Protein AF-A0A832TCS4-F1 (afdb_monomer_lite)

Secondary structure (DSSP, 8-state):
---------------HHHHHHHHHHHHHHHTPPPSS-HHHHHHHHHHHHHHHHHHT-

Foldseek 3Di:
DDDPPPPPPPDPPDPVVVVLVVLVVVCVVVVHDRPDDPVVVVVVVVVVVVVVVVVVD

pLDDT: mean 87.8, std 14.29, range [51.03, 98.38]

Radius of gyration: 20.89 Å; chains: 1; bounding box: 52×38×43 Å

Structure (mmCIF, N/CA/C/O backbone):
data_AF-A0A832TCS4-F1
#
_entry.id   AF-A0A832TCS4-F1
#
loop_
_atom_site.group_PDB
_atom_site.id
_atom_site.type_symbol
_atom_site.label_atom_id
_atom_site.label_alt_id
_atom_site.label_comp_id
_atom_site.label_asym_id
_atom_site.label_entity_id
_atom_site.label_seq_id
_atom_site.pdbx_PDB_ins_code
_atom_site.Cartn_x
_atom_site.Cartn_y
_atom_site.Cartn_z
_atom_site.occupancy
_atom_site.B_iso_or_equiv
_atom_site.auth_seq_id
_atom_site.auth_comp_id
_atom_site.auth_asym_id
_atom_site.auth_atom_id
_atom_site.pdbx_PDB_model_num
ATOM 1 N N . VAL A 1 1 ? 36.258 37.040 17.263 1.00 58.97 1 VAL A N 1
ATOM 2 C CA . VAL A 1 1 ? 35.628 35.700 17.276 1.00 58.97 1 VAL A CA 1
ATOM 3 C C . VAL A 1 1 ? 34.139 35.923 17.094 1.00 58.97 1 VAL A C 1
ATOM 5 O O . VAL A 1 1 ? 33.580 36.673 17.879 1.00 58.97 1 VAL A O 1
ATOM 8 N N . GLN A 1 2 ? 33.545 35.415 16.014 1.00 51.03 2 GLN A N 1
ATOM 9 C CA . GLN A 1 2 ? 32.113 35.563 15.741 1.00 51.03 2 GLN A CA 1
ATOM 10 C C . GLN A 1 2 ? 31.402 34.302 16.235 1.00 51.03 2 GLN A C 1
ATOM 12 O O . GLN A 1 2 ? 31.705 33.202 15.774 1.00 51.03 2 GLN A O 1
ATOM 17 N N . GLU A 1 3 ? 30.501 34.455 17.198 1.00 58.78 3 GLU A N 1
ATOM 18 C CA . GLU A 1 3 ? 29.680 33.359 17.703 1.00 58.78 3 GLU A CA 1
ATOM 19 C C . GLU A 1 3 ? 28.540 33.113 16.710 1.00 58.78 3 GLU A C 1
ATOM 21 O O . GLU A 1 3 ? 27.577 33.873 16.631 1.00 58.78 3 GLU A O 1
ATOM 26 N N . ASN A 1 4 ? 28.673 32.073 15.888 1.00 65.31 4 ASN A N 1
ATOM 27 C CA . ASN A 1 4 ? 27.574 31.610 15.050 1.00 65.31 4 ASN A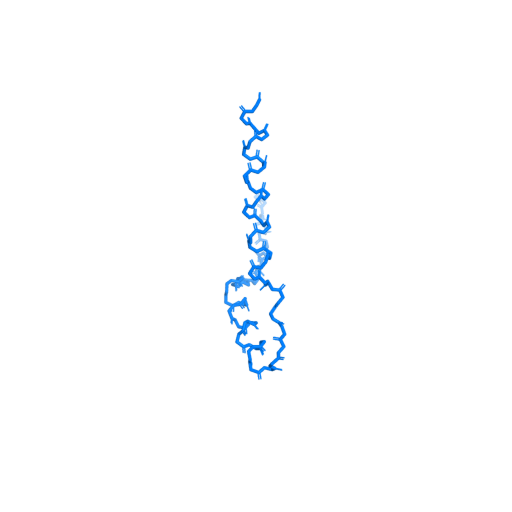 CA 1
ATOM 28 C C . ASN A 1 4 ? 26.533 30.939 15.954 1.00 65.31 4 ASN A C 1
ATOM 30 O O . ASN A 1 4 ? 26.721 29.802 16.388 1.00 65.31 4 ASN A O 1
ATOM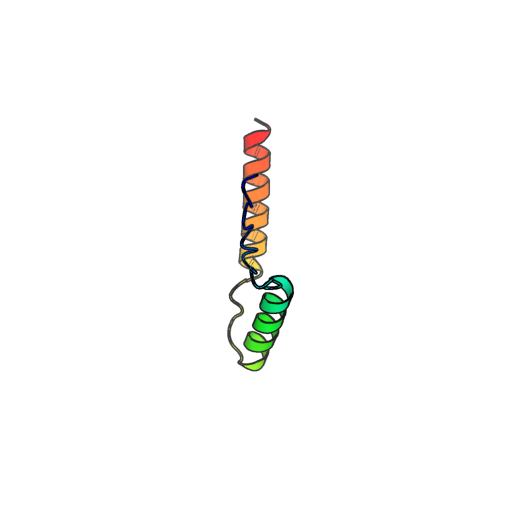 34 N N . ILE A 1 5 ? 25.436 31.639 16.239 1.00 68.00 5 ILE A N 1
ATOM 35 C CA . ILE A 1 5 ? 24.263 31.046 16.880 1.00 68.00 5 ILE A CA 1
ATOM 36 C C . ILE A 1 5 ? 23.609 30.126 15.842 1.00 68.00 5 ILE A C 1
ATOM 38 O O . ILE A 1 5 ? 22.899 30.577 14.948 1.00 68.00 5 ILE A O 1
ATOM 42 N N . ILE A 1 6 ? 23.896 28.825 15.921 1.00 67.62 6 ILE A N 1
ATOM 43 C CA . ILE A 1 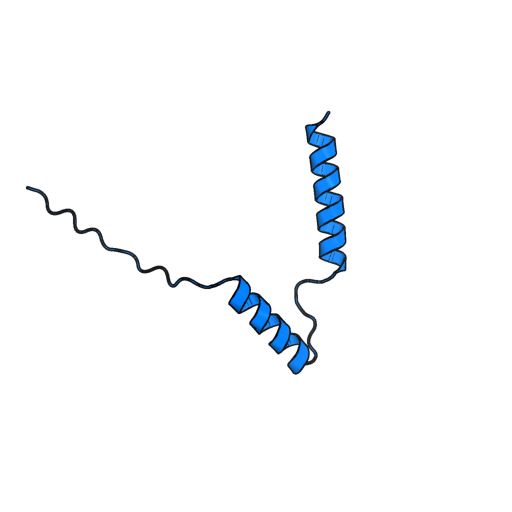6 ? 23.179 27.808 15.148 1.00 67.62 6 ILE A CA 1
ATOM 44 C C . ILE A 1 6 ? 21.836 27.594 15.845 1.00 67.62 6 ILE A C 1
ATOM 46 O O . ILE A 1 6 ? 21.736 26.831 16.807 1.00 67.62 6 ILE A O 1
ATOM 50 N N . GLU A 1 7 ? 20.800 28.275 15.368 1.00 66.31 7 GLU A N 1
ATOM 51 C CA . GLU A 1 7 ? 19.426 27.968 15.748 1.00 66.31 7 GLU A CA 1
ATOM 52 C C . GLU A 1 7 ? 19.069 26.590 15.170 1.00 66.31 7 GLU A C 1
ATOM 54 O O . GLU A 1 7 ? 18.843 26.418 13.970 1.00 66.31 7 GLU A O 1
ATOM 59 N N . LYS A 1 8 ? 19.101 25.552 16.014 1.00 65.00 8 LYS A N 1
ATOM 60 C CA . LYS A 1 8 ? 18.659 24.210 15.625 1.00 65.00 8 LYS A CA 1
ATOM 61 C C . LYS A 1 8 ? 17.142 24.232 15.488 1.00 65.00 8 LYS A C 1
ATOM 63 O O . LYS A 1 8 ? 16.429 24.068 16.475 1.00 65.00 8 LYS A O 1
ATOM 68 N N . VAL A 1 9 ? 16.656 24.406 14.262 1.00 65.56 9 VAL A N 1
ATOM 69 C CA . VAL A 1 9 ? 15.239 24.227 13.937 1.00 65.56 9 VAL A CA 1
ATOM 70 C C . VAL A 1 9 ? 14.866 22.777 14.250 1.00 65.56 9 VAL A C 1
ATOM 72 O O . VAL A 1 9 ? 15.264 21.841 13.555 1.00 65.56 9 VAL A O 1
ATOM 75 N N . MET A 1 10 ? 14.136 22.583 15.345 1.00 59.75 10 MET A N 1
ATOM 76 C CA . MET A 1 10 ? 13.577 21.293 15.732 1.00 59.75 10 MET A CA 1
ATOM 77 C C . MET A 1 10 ? 12.437 20.965 14.771 1.00 59.75 10 MET A C 1
ATOM 79 O O . MET A 1 10 ? 11.295 21.369 14.972 1.00 59.75 10 MET A O 1
ATOM 83 N N . VAL A 1 11 ? 12.749 20.245 13.696 1.00 65.00 11 VAL A N 1
ATOM 84 C CA . VAL A 1 11 ? 11.714 19.659 12.846 1.00 65.00 11 VAL A CA 1
ATOM 85 C C . VAL A 1 11 ? 11.114 18.498 13.632 1.00 65.00 11 VAL A C 1
ATOM 87 O O . VAL A 1 11 ? 11.816 17.534 13.948 1.00 65.00 11 VAL A O 1
ATOM 90 N N . ASN A 1 12 ? 9.830 18.586 13.984 1.00 66.94 12 ASN A N 1
ATOM 91 C CA . ASN A 1 12 ? 9.116 17.443 14.542 1.00 66.94 12 ASN A CA 1
ATOM 92 C C . ASN A 1 12 ? 9.233 16.290 13.540 1.00 66.94 12 ASN A C 1
ATOM 94 O O . ASN A 1 12 ? 8.775 16.403 12.402 1.00 66.94 12 ASN A O 1
ATOM 98 N N . LYS A 1 13 ? 9.890 15.199 13.947 1.00 71.62 13 LYS A N 1
ATOM 99 C CA . LYS A 1 13 ? 9.989 13.982 13.141 1.00 71.62 13 LYS A CA 1
ATOM 100 C C . LYS A 1 13 ? 8.603 13.355 13.088 1.00 71.62 13 LYS A C 1
ATOM 102 O O . LYS A 1 13 ? 8.237 12.571 13.956 1.00 71.62 13 LYS A O 1
ATOM 107 N N . VAL A 1 14 ? 7.809 13.746 12.098 1.00 80.31 14 VAL A N 1
ATOM 108 C CA . VAL A 1 14 ? 6.627 12.976 11.728 1.00 80.31 14 VAL A CA 1
ATOM 109 C C . VAL A 1 14 ? 7.144 11.632 11.237 1.00 80.31 14 VAL A C 1
ATOM 111 O O . VAL A 1 14 ? 7.959 11.589 10.321 1.00 80.31 14 VAL A O 1
ATOM 114 N N . GLU A 1 15 ? 6.727 10.548 11.882 1.00 90.81 15 GLU A N 1
ATOM 115 C CA . GLU A 1 15 ? 7.022 9.191 11.431 1.00 90.81 15 GLU A CA 1
ATOM 116 C C . GLU A 1 15 ? 5.982 8.808 10.368 1.00 90.81 15 GLU A C 1
ATOM 118 O O . GLU A 1 15 ? 4.859 8.448 10.731 1.00 90.81 15 GLU A O 1
ATOM 123 N N . PRO A 1 16 ? 6.300 8.906 9.062 1.00 90.06 16 PRO A N 1
ATOM 124 C CA . PRO A 1 16 ? 5.295 8.806 8.002 1.00 90.06 16 PRO A CA 1
ATOM 125 C C . PRO A 1 16 ? 4.579 7.452 8.012 1.00 90.06 16 PRO A C 1
ATOM 127 O O . PRO A 1 16 ? 3.357 7.407 7.920 1.00 90.06 16 PRO A O 1
ATOM 130 N N . LEU A 1 17 ? 5.320 6.363 8.239 1.00 91.31 17 LEU A N 1
ATOM 131 C CA . LEU A 1 17 ? 4.749 5.018 8.310 1.00 91.31 17 LEU A CA 1
ATOM 132 C C . LEU A 1 17 ? 3.776 4.865 9.486 1.00 91.31 17 LEU A C 1
ATOM 134 O O . LEU A 1 17 ? 2.728 4.245 9.351 1.00 91.31 17 LEU A O 1
ATOM 138 N N . LYS A 1 18 ? 4.098 5.450 10.646 1.00 92.88 18 LYS A N 1
ATOM 139 C CA . LYS A 1 18 ? 3.211 5.408 11.814 1.00 92.88 18 LYS A CA 1
ATOM 140 C C . LYS A 1 18 ? 1.895 6.127 11.524 1.00 92.88 18 LYS A C 1
ATOM 142 O O . LYS A 1 18 ? 0.838 5.609 11.872 1.00 92.88 18 LYS A O 1
ATOM 147 N N . VAL A 1 19 ? 1.969 7.295 10.883 1.00 94.62 19 VAL A N 1
ATOM 148 C CA . VAL A 1 19 ? 0.785 8.064 10.477 1.00 94.62 19 VAL A CA 1
ATOM 149 C C . VAL A 1 19 ? -0.062 7.257 9.496 1.00 94.62 19 VAL A C 1
ATOM 151 O O . VAL A 1 19 ? -1.259 7.116 9.712 1.00 94.62 19 VAL A O 1
ATOM 154 N N . GLU A 1 20 ? 0.556 6.660 8.478 1.00 94.50 20 GLU A N 1
ATOM 155 C CA . GLU A 1 20 ? -0.141 5.865 7.465 1.00 94.50 20 GLU A CA 1
ATOM 156 C C . GLU A 1 20 ? -0.845 4.634 8.059 1.00 94.50 20 GLU A C 1
ATOM 158 O O . GLU A 1 20 ? -2.027 4.401 7.796 1.00 94.50 20 GLU A O 1
ATOM 163 N N . LEU A 1 21 ? -0.159 3.885 8.930 1.00 95.94 21 LEU A N 1
ATOM 164 C CA . LEU A 1 21 ? -0.738 2.730 9.622 1.00 95.94 21 LEU A CA 1
ATOM 165 C C . LEU A 1 21 ? -1.900 3.133 10.536 1.00 95.94 21 LEU A C 1
ATOM 167 O O . LEU A 1 21 ? -2.910 2.431 10.604 1.00 95.94 21 LEU A O 1
ATOM 171 N N . GLN A 1 22 ? -1.785 4.271 11.224 1.00 96.44 22 GLN A N 1
ATOM 172 C CA . GLN A 1 22 ? -2.871 4.794 12.044 1.00 96.44 22 GLN A CA 1
ATOM 173 C C . GLN A 1 22 ? -4.077 5.202 11.185 1.00 96.44 22 GLN A C 1
ATOM 175 O O . GLN A 1 22 ? -5.200 4.805 11.494 1.00 96.44 22 GLN A O 1
ATOM 180 N N . THR A 1 23 ? -3.854 5.906 10.071 1.00 96.50 23 THR A N 1
ATOM 181 C CA . THR A 1 23 ? -4.913 6.252 9.111 1.00 96.50 23 THR A CA 1
ATOM 182 C C . THR A 1 23 ? -5.612 5.003 8.570 1.00 96.50 23 THR A C 1
ATOM 184 O O . THR A 1 23 ? -6.835 4.993 8.440 1.00 96.50 23 THR A O 1
ATOM 187 N N . PHE A 1 24 ? -4.876 3.920 8.310 1.00 96.75 24 PHE A N 1
ATOM 188 C CA . PHE A 1 24 ? -5.467 2.659 7.864 1.00 96.75 24 PHE A CA 1
ATOM 189 C C . PHE A 1 24 ? -6.445 2.084 8.898 1.00 96.75 24 PHE A C 1
ATOM 191 O O . PHE A 1 24 ? -7.591 1.772 8.564 1.00 96.75 24 PHE A O 1
ATOM 198 N N . LEU A 1 25 ? -6.032 2.002 10.168 1.00 97.81 25 LEU A N 1
ATOM 199 C CA . LEU A 1 25 ? -6.896 1.529 11.256 1.00 97.81 25 LEU A CA 1
ATOM 200 C C . LEU A 1 25 ? -8.129 2.430 11.451 1.00 97.81 25 LEU A C 1
ATOM 202 O O . LEU A 1 25 ? -9.236 1.940 11.695 1.00 97.81 25 LEU A O 1
ATOM 206 N N . GLU A 1 26 ? -7.967 3.745 11.300 1.00 98.00 26 GLU A N 1
ATOM 207 C CA . GLU A 1 26 ? -9.068 4.710 11.357 1.00 98.00 26 GLU A CA 1
ATOM 208 C C . GLU A 1 26 ? -10.075 4.499 10.218 1.00 98.00 26 GLU A C 1
ATOM 210 O O . GLU A 1 26 ? -11.278 4.436 10.473 1.00 98.00 26 GLU A O 1
ATOM 215 N N . CYS A 1 27 ? -9.615 4.300 8.981 1.00 97.94 27 CYS A N 1
ATOM 216 C CA . CYS A 1 27 ? -10.481 3.981 7.845 1.00 97.94 27 CYS A CA 1
ATOM 217 C C . CYS A 1 27 ? -11.274 2.686 8.074 1.00 97.94 27 CYS A C 1
ATOM 219 O O . CYS A 1 27 ? -12.492 2.672 7.876 1.00 97.94 27 CYS A O 1
ATOM 221 N N . VAL A 1 28 ? -10.619 1.629 8.570 1.00 97.06 28 VAL A N 1
ATOM 222 C CA . VAL A 1 28 ? -11.277 0.351 8.896 1.00 97.06 28 VAL A CA 1
ATOM 223 C C . VAL A 1 28 ? -12.349 0.542 9.973 1.00 97.06 28 VAL A C 1
ATOM 225 O O . VAL A 1 28 ? -13.492 0.123 9.788 1.00 97.06 28 VAL A O 1
ATOM 228 N N . SER A 1 29 ? -12.013 1.214 11.078 1.00 98.19 29 SER A N 1
ATOM 229 C CA . SER A 1 29 ? -12.948 1.428 12.195 1.00 98.19 29 SER A CA 1
ATOM 230 C C . SER A 1 29 ? -14.141 2.316 11.822 1.00 98.19 29 SER A C 1
ATOM 232 O O . SER A 1 29 ? -15.262 2.060 12.260 1.00 98.19 29 SER A O 1
ATOM 234 N N . GLN A 1 30 ? -13.931 3.323 10.970 1.00 98.12 30 GLN A N 1
ATOM 235 C CA . GLN A 1 30 ? -14.972 4.251 10.519 1.00 98.12 30 GLN A CA 1
ATOM 236 C C . GLN A 1 30 ? -15.734 3.759 9.281 1.00 98.12 30 GLN A C 1
ATOM 238 O O . GLN A 1 30 ? -16.628 4.463 8.810 1.00 98.12 30 GLN A O 1
ATOM 243 N N . LYS A 1 31 ? -15.395 2.578 8.743 1.00 97.19 31 LYS A N 1
ATOM 244 C CA . LYS A 1 31 ? -15.930 2.052 7.474 1.00 97.19 31 LYS A CA 1
ATOM 245 C C . LYS A 1 31 ? -15.788 3.052 6.318 1.00 97.19 31 LYS A C 1
ATOM 247 O O . LYS A 1 31 ? -16.696 3.205 5.500 1.00 97.19 31 LYS A O 1
ATOM 252 N N . LYS A 1 32 ? -14.656 3.753 6.267 1.00 96.94 32 LYS A N 1
ATOM 253 C CA . LYS A 1 32 ? -14.316 4.693 5.194 1.00 96.94 32 LYS A CA 1
ATOM 254 C C . LYS A 1 32 ? -13.291 4.064 4.251 1.00 96.94 32 LYS A C 1
ATOM 256 O O . LYS A 1 32 ? -12.441 3.305 4.716 1.00 96.94 32 LYS A O 1
ATOM 261 N N . PRO A 1 33 ? -13.326 4.393 2.950 1.00 95.69 33 PRO A N 1
ATOM 262 C CA . PRO A 1 33 ? -12.264 4.004 2.032 1.00 95.69 33 PRO A CA 1
ATOM 263 C C . PRO A 1 33 ? -10.909 4.529 2.519 1.00 95.69 33 PRO A C 1
ATOM 265 O O . PRO A 1 33 ? -10.805 5.675 2.964 1.00 95.69 33 PRO A O 1
ATOM 268 N N . PHE A 1 34 ? -9.880 3.688 2.440 1.00 96.19 34 PHE A N 1
ATOM 269 C CA . PHE A 1 34 ? -8.500 4.125 2.625 1.00 96.19 34 PHE A CA 1
ATOM 270 C C . PHE A 1 34 ? -8.051 4.899 1.369 1.00 96.19 34 PHE A C 1
ATOM 272 O O . PHE A 1 34 ? -8.415 4.491 0.264 1.00 96.19 34 PHE A O 1
ATOM 279 N N . PRO A 1 35 ? -7.312 6.018 1.498 1.00 93.75 35 PRO A N 1
ATOM 280 C CA . PRO A 1 35 ? -6.958 6.876 0.364 1.00 93.75 35 PRO A CA 1
ATOM 281 C C . PRO A 1 35 ? -6.019 6.230 -0.660 1.00 93.75 35 PRO A C 1
ATOM 283 O O . PRO A 1 35 ? -5.905 6.759 -1.764 1.00 93.75 35 PRO A O 1
ATOM 286 N N . VAL A 1 36 ? -5.348 5.130 -0.303 1.00 91.94 36 VAL A N 1
ATOM 287 C CA . VAL A 1 36 ? -4.476 4.375 -1.210 1.00 91.94 36 VAL A CA 1
ATOM 288 C C . VAL A 1 36 ? -5.112 3.024 -1.524 1.00 91.94 36 VAL A C 1
ATOM 290 O O . VAL A 1 36 ? -5.329 2.216 -0.624 1.00 91.94 36 VAL A O 1
ATOM 293 N N . THR A 1 37 ? -5.418 2.757 -2.791 1.00 94.19 37 THR A N 1
ATOM 294 C CA . THR A 1 37 ? -6.083 1.516 -3.209 1.00 94.19 37 THR A CA 1
ATOM 295 C C . THR A 1 37 ? -5.118 0.532 -3.884 1.00 94.19 37 THR A C 1
ATOM 297 O O . THR A 1 37 ? -4.072 0.934 -4.403 1.00 94.19 37 THR A O 1
ATOM 300 N N . PRO A 1 38 ? -5.446 -0.775 -3.916 1.00 95.19 38 PRO A N 1
ATOM 301 C CA . PRO A 1 38 ? -4.662 -1.760 -4.661 1.00 95.19 38 PRO A CA 1
ATOM 302 C C . PRO A 1 38 ? -4.534 -1.443 -6.158 1.00 95.19 38 PRO A C 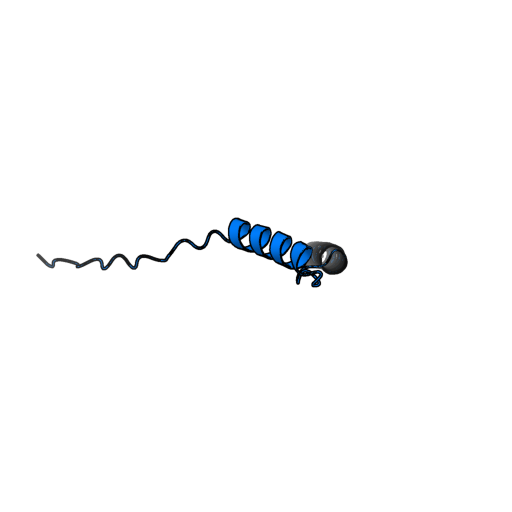1
ATOM 304 O O . PRO A 1 38 ? -3.496 -1.719 -6.754 1.00 95.19 38 PRO A O 1
ATOM 307 N N . GLU A 1 39 ? -5.550 -0.832 -6.770 1.00 97.38 39 GLU A N 1
ATOM 308 C CA . GLU A 1 39 ? -5.532 -0.441 -8.184 1.00 97.38 39 GLU A CA 1
ATOM 309 C C . GLU A 1 39 ? -4.424 0.581 -8.458 1.00 97.38 39 GLU A C 1
ATOM 311 O O . GLU A 1 39 ? -3.661 0.420 -9.410 1.00 97.38 39 GLU A O 1
ATOM 316 N N . GLN A 1 40 ? -4.248 1.561 -7.563 1.00 96.88 40 GLN A N 1
ATOM 317 C CA . GLN A 1 40 ? -3.149 2.526 -7.655 1.00 96.88 40 GLN A CA 1
ATOM 318 C C . GLN A 1 40 ? -1.777 1.839 -7.576 1.00 96.88 40 GLN A C 1
ATOM 320 O O . GLN A 1 40 ? -0.832 2.268 -8.236 1.00 96.88 40 GLN A O 1
ATOM 325 N N . ALA A 1 41 ? -1.644 0.746 -6.815 1.00 95.50 41 ALA A N 1
ATOM 326 C CA . ALA A 1 41 ? -0.396 -0.018 -6.767 1.00 95.50 41 ALA A CA 1
ATOM 327 C C . ALA A 1 41 ? -0.087 -0.703 -8.111 1.00 95.50 41 ALA A C 1
ATOM 329 O O . ALA A 1 41 ? 1.060 -0.684 -8.562 1.00 95.50 41 ALA A O 1
ATOM 330 N N . VAL A 1 42 ? -1.101 -1.264 -8.777 1.00 97.94 42 VAL A N 1
ATOM 331 C CA . VAL A 1 42 ? -0.952 -1.876 -10.109 1.00 97.94 42 VAL A CA 1
ATOM 332 C C . VAL A 1 42 ? -0.591 -0.823 -11.160 1.00 97.94 42 VAL A C 1
ATOM 334 O O . VAL A 1 42 ? 0.320 -1.040 -11.960 1.00 97.94 42 VAL A O 1
ATOM 337 N N . GLU A 1 43 ? -1.251 0.336 -11.135 1.00 98.19 43 GLU A N 1
ATOM 338 C CA . GLU A 1 43 ? -0.951 1.458 -12.032 1.00 98.19 43 GLU A CA 1
ATOM 339 C C . GLU A 1 43 ? 0.482 1.971 -11.849 1.00 98.19 43 GLU A C 1
ATOM 341 O O . GLU A 1 43 ? 1.194 2.195 -12.833 1.00 98.19 43 GLU A O 1
ATOM 346 N N . ASN A 1 44 ? 0.938 2.086 -10.598 1.00 97.94 44 ASN A N 1
ATOM 347 C CA . ASN A 1 44 ? 2.307 2.481 -10.282 1.00 97.94 44 ASN A CA 1
ATOM 348 C C . ASN A 1 44 ? 3.330 1.481 -10.838 1.00 97.94 44 ASN A C 1
ATOM 350 O O . ASN A 1 44 ? 4.326 1.897 -11.428 1.00 97.94 44 ASN A O 1
ATOM 354 N N . LEU A 1 45 ? 3.082 0.172 -10.715 1.00 98.25 45 LEU A N 1
ATOM 355 C CA . LEU A 1 45 ? 3.956 -0.852 -11.299 1.00 98.25 45 LEU A CA 1
ATOM 356 C C . LEU A 1 45 ? 4.010 -0.753 -12.828 1.00 98.25 45 LEU A C 1
ATOM 358 O O . LEU A 1 45 ? 5.096 -0.766 -13.407 1.00 98.25 45 LEU A O 1
ATOM 362 N N . ALA A 1 46 ? 2.860 -0.589 -13.484 1.00 98.25 46 ALA A N 1
ATOM 363 C CA . ALA A 1 46 ? 2.804 -0.418 -14.934 1.00 98.25 46 ALA A CA 1
ATOM 364 C C . ALA A 1 46 ? 3.560 0.841 -15.396 1.00 98.25 46 ALA A C 1
ATOM 366 O O . ALA A 1 46 ? 4.233 0.828 -16.430 1.00 98.25 46 ALA A O 1
ATOM 367 N N . LEU A 1 47 ? 3.482 1.933 -14.631 1.00 98.31 47 LEU A N 1
ATOM 368 C CA . LEU A 1 47 ? 4.241 3.151 -14.900 1.00 98.31 47 LEU A CA 1
ATOM 369 C C . LEU A 1 47 ? 5.751 2.929 -14.747 1.00 98.31 47 LEU A C 1
ATOM 371 O O . LEU A 1 47 ? 6.509 3.351 -15.621 1.00 98.31 47 LEU A O 1
ATOM 375 N N . CYS A 1 48 ? 6.186 2.248 -13.684 1.00 98.38 48 CYS A N 1
ATOM 376 C CA . CYS A 1 48 ? 7.593 1.905 -13.474 1.00 98.38 48 CYS A CA 1
ATOM 377 C C . CYS A 1 48 ? 8.166 1.115 -14.658 1.00 98.38 48 CYS A C 1
ATOM 379 O O . CYS A 1 48 ? 9.243 1.454 -15.149 1.00 98.38 48 CYS A O 1
ATOM 381 N N . GLU A 1 49 ? 7.431 0.124 -15.171 1.00 98.06 49 GLU A N 1
ATOM 382 C CA . GLU A 1 49 ? 7.863 -0.648 -16.343 1.00 98.06 49 GLU A CA 1
ATOM 383 C C . GLU A 1 49 ? 7.973 0.217 -17.602 1.00 98.06 49 GLU A C 1
ATOM 385 O O . GLU A 1 49 ? 8.976 0.149 -18.310 1.00 98.06 49 GLU A O 1
ATOM 390 N N . ARG A 1 50 ? 7.008 1.111 -17.846 1.00 98.12 50 ARG A N 1
ATOM 391 C CA . ARG A 1 50 ? 7.064 2.051 -18.979 1.00 98.12 50 ARG A CA 1
ATOM 392 C C . ARG A 1 50 ? 8.269 2.989 -18.900 1.00 98.12 50 ARG A C 1
ATOM 394 O O . ARG A 1 50 ? 8.899 3.255 -19.921 1.00 98.12 50 ARG A O 1
ATOM 401 N N . ILE A 1 51 ? 8.592 3.496 -17.708 1.00 98.12 51 ILE A N 1
ATOM 402 C CA . ILE A 1 51 ? 9.778 4.338 -17.486 1.00 98.12 51 ILE A CA 1
ATOM 403 C C . ILE A 1 51 ? 11.047 3.525 -17.751 1.00 98.12 51 ILE A C 1
ATOM 405 O O . ILE A 1 51 ? 11.932 3.987 -18.469 1.00 98.12 51 ILE A O 1
ATOM 409 N N . ARG A 1 52 ? 11.121 2.299 -17.221 1.00 97.31 52 ARG A N 1
ATOM 410 C CA . ARG A 1 52 ? 12.256 1.394 -17.431 1.00 97.31 52 ARG A CA 1
ATOM 411 C C . ARG A 1 52 ? 12.483 1.118 -18.918 1.00 97.31 52 ARG A C 1
ATOM 413 O O . ARG A 1 52 ? 13.612 1.217 -19.387 1.00 97.31 52 ARG A O 1
ATOM 420 N N . GLU A 1 53 ? 11.427 0.806 -19.664 1.00 97.44 53 GLU A N 1
ATOM 421 C CA . GLU A 1 53 ? 11.500 0.583 -21.111 1.00 97.44 53 GLU A CA 1
ATOM 422 C C . GLU A 1 53 ? 11.925 1.833 -21.885 1.00 97.44 53 GLU A C 1
ATOM 424 O O . GLU A 1 53 ? 12.670 1.717 -22.854 1.00 97.44 53 GLU A O 1
ATOM 429 N N . ALA A 1 54 ? 11.476 3.020 -21.471 1.00 96.25 54 ALA A N 1
ATOM 430 C CA . ALA A 1 54 ? 11.845 4.275 -22.120 1.00 96.25 54 ALA A CA 1
ATOM 431 C C . ALA A 1 54 ? 13.325 4.638 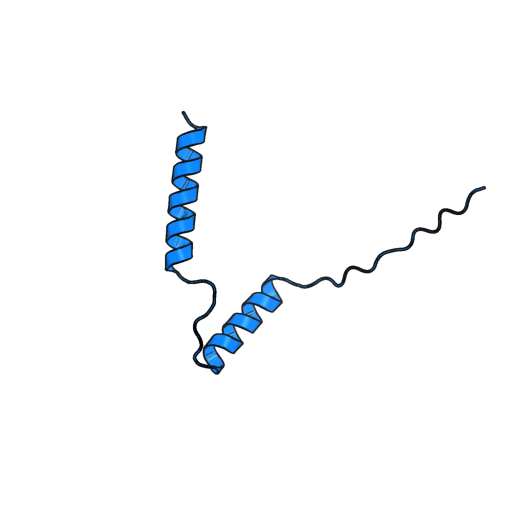-21.922 1.00 96.25 54 ALA A C 1
ATOM 433 O O . ALA A 1 54 ? 13.921 5.216 -22.822 1.00 96.25 54 ALA A O 1
ATOM 434 N N . VAL A 1 55 ? 13.917 4.298 -20.772 1.00 95.62 55 VAL A N 1
ATOM 435 C CA . VAL A 1 55 ? 15.335 4.570 -20.465 1.00 95.62 55 VAL A CA 1
ATOM 436 C C . VAL A 1 55 ? 16.284 3.581 -21.154 1.00 95.62 55 VAL A C 1
ATOM 438 O O . VAL A 1 55 ? 17.443 3.907 -21.389 1.00 95.62 55 VAL A O 1
ATOM 441 N N .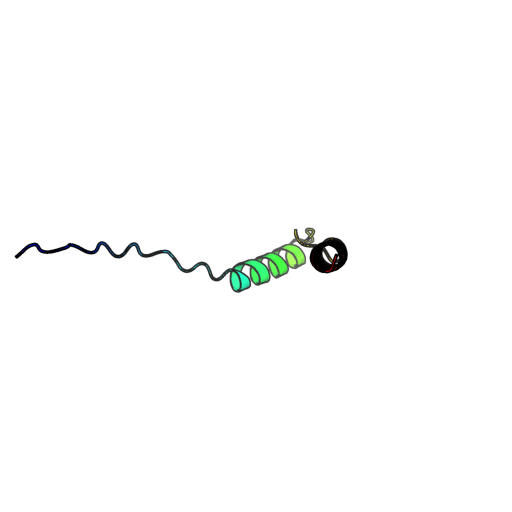 LEU A 1 56 ? 15.816 2.370 -21.469 1.00 86.06 56 LEU A N 1
ATOM 442 C CA . LEU A 1 56 ? 16.616 1.332 -22.135 1.00 86.06 56 LEU A CA 1
ATOM 443 C C . LEU A 1 56 ? 16.625 1.437 -23.673 1.00 86.06 56 LEU A C 1
ATOM 445 O O . LEU A 1 56 ? 17.267 0.609 -24.321 1.00 86.06 56 LEU A O 1
ATOM 449 N N . ARG A 1 57 ? 15.901 2.402 -24.250 1.00 62.47 57 ARG A N 1
ATOM 450 C CA . ARG A 1 57 ? 15.915 2.722 -25.686 1.00 62.47 57 ARG A CA 1
ATOM 451 C C . ARG A 1 57 ? 16.935 3.810 -25.987 1.00 62.47 57 ARG A C 1
ATOM 453 O O . ARG A 1 57 ? 17.548 3.711 -27.070 1.00 62.47 57 ARG A O 1
#

Sequence (57 aa):
VQENIIEKVMVNKVEPLKVELQTFLECVSQKKPFPVTPEQAVENLALCERIREAVLR